Protein AF-A0A7V8XKG9-F1 (afdb_monomer_lite)

Foldseek 3Di:
DVVVVVVVQVVQDPDPDCPPDPQLVVLVVLLVVLVVLLVVLVVCPVPPCSVVSNVVSVVSNVVSNVRSVVVVVVVVD

Radius of gyration: 15.23 Å; chains: 1; bounding box: 34×18×42 Å

pLDDT: mean 87.62, std 13.11, range [46.78, 98.5]

Sequence (77 aa):
MLALRLDAFLEALAAPEPVPSAGGAAAVCAAMAGSLVAMAARVSPAWEDGAGVAAQAQALRARVTPLALADSEAYAE

Structure (mmCIF, N/CA/C/O backbone):
data_AF-A0A7V8XKG9-F1
#
_entry.id   AF-A0A7V8XKG9-F1
#
loop_
_atom_site.group_PDB
_atom_site.id
_atom_site.type_symbol
_atom_site.label_atom_id
_atom_site.label_alt_id
_atom_site.label_comp_id
_atom_site.label_asym_id
_atom_site.label_entity_id
_atom_site.label_seq_id
_atom_site.pdbx_PDB_ins_code
_atom_site.Cartn_x
_atom_site.Cartn_y
_atom_site.Cartn_z
_atom_site.occupancy
_atom_site.B_iso_or_equiv
_atom_site.auth_seq_id
_atom_site.auth_comp_id
_atom_site.auth_asym_id
_atom_site.auth_atom_id
_atom_site.pdbx_PDB_model_num
ATOM 1 N N . MET A 1 1 ? -12.956 2.946 -15.263 1.00 60.41 1 MET A N 1
ATOM 2 C CA . MET A 1 1 ? -11.741 3.798 -15.263 1.00 60.41 1 MET A CA 1
ATOM 3 C C . MET A 1 1 ? -10.647 3.320 -14.305 1.00 60.41 1 MET A C 1
ATOM 5 O O . MET A 1 1 ? -9.509 3.291 -14.739 1.00 60.41 1 MET A O 1
ATOM 9 N N . LEU A 1 2 ? -10.915 2.955 -13.037 1.00 71.06 2 LEU A N 1
ATOM 10 C CA . LEU A 1 2 ? -9.856 2.459 -12.129 1.00 71.06 2 LEU A CA 1
ATOM 11 C C . LEU A 1 2 ? -9.300 1.083 -12.539 1.00 71.06 2 LEU A C 1
ATOM 13 O O . LEU A 1 2 ? -8.087 0.949 -12.597 1.00 71.06 2 LEU A O 1
ATOM 17 N N . ALA A 1 3 ? -10.169 0.122 -12.878 1.00 67.62 3 ALA A N 1
ATOM 18 C CA . ALA A 1 3 ? -9.763 -1.209 -13.349 1.00 67.62 3 ALA A CA 1
ATOM 19 C C . ALA A 1 3 ? -8.803 -1.129 -14.552 1.00 67.62 3 ALA A C 1
ATOM 21 O O . ALA A 1 3 ? -7.680 -1.594 -14.456 1.00 67.62 3 ALA A O 1
ATOM 22 N N . LEU A 1 4 ? -9.172 -0.364 -15.591 1.00 60.81 4 LEU A N 1
ATOM 23 C CA . LEU A 1 4 ? -8.332 -0.149 -16.780 1.00 60.81 4 LEU A CA 1
ATOM 24 C C . LEU A 1 4 ? -6.930 0.414 -16.460 1.00 60.81 4 LEU A C 1
ATOM 26 O O . LEU A 1 4 ? -5.970 0.110 -17.154 1.00 60.81 4 LEU A O 1
ATOM 30 N N . ARG A 1 5 ? -6.796 1.241 -15.412 1.00 84.75 5 ARG A N 1
ATOM 31 C CA . ARG A 1 5 ? -5.492 1.790 -14.992 1.00 84.75 5 ARG A CA 1
ATOM 32 C C . ARG A 1 5 ? -4.642 0.772 -14.234 1.00 84.75 5 ARG A C 1
ATOM 34 O O . ARG A 1 5 ? -3.423 0.837 -14.323 1.00 84.75 5 ARG A O 1
ATOM 41 N N . LEU A 1 6 ? -5.274 -0.127 -13.481 1.00 86.31 6 LEU A N 1
ATOM 42 C CA . LEU A 1 6 ? -4.575 -1.214 -12.801 1.00 86.31 6 LEU A CA 1
ATOM 43 C C . LEU A 1 6 ? -4.100 -2.258 -13.811 1.00 86.31 6 LEU A C 1
ATOM 45 O O . LEU A 1 6 ? -2.943 -2.650 -13.752 1.00 86.31 6 LEU A O 1
ATOM 49 N N . ASP A 1 7 ? -4.955 -2.642 -14.759 1.00 89.94 7 ASP A N 1
ATOM 50 C CA . ASP A 1 7 ? -4.604 -3.611 -15.801 1.00 89.94 7 ASP A CA 1
ATOM 51 C C . ASP A 1 7 ? -3.401 -3.124 -16.620 1.00 89.94 7 ASP A C 1
ATOM 53 O O . ASP A 1 7 ? -2.430 -3.856 -16.771 1.00 89.94 7 ASP A O 1
ATOM 57 N N . ALA A 1 8 ? -3.399 -1.850 -17.032 1.00 89.19 8 ALA A N 1
ATOM 58 C CA . ALA A 1 8 ? -2.268 -1.245 -17.738 1.00 89.19 8 ALA A CA 1
ATOM 59 C C . ALA A 1 8 ? -0.970 -1.228 -16.906 1.00 89.19 8 ALA A C 1
ATOM 61 O O . ALA A 1 8 ? 0.112 -1.457 -17.440 1.00 89.19 8 ALA A O 1
ATOM 62 N N . PHE A 1 9 ? -1.060 -0.970 -15.596 1.00 87.88 9 PHE A N 1
ATOM 63 C CA . PHE A 1 9 ? 0.103 -1.042 -14.706 1.00 87.88 9 PHE A CA 1
ATOM 64 C C . PHE A 1 9 ? 0.652 -2.471 -14.603 1.00 87.88 9 PHE A C 1
ATOM 66 O O . PHE A 1 9 ? 1.864 -2.665 -14.636 1.00 87.88 9 PHE A O 1
ATOM 73 N N . LEU A 1 10 ? -0.230 -3.465 -14.481 1.00 92.12 10 LEU A N 1
ATOM 74 C CA . LEU A 1 10 ? 0.155 -4.871 -14.373 1.00 92.12 10 LEU A CA 1
ATOM 75 C C . LEU A 1 10 ? 0.749 -5.405 -15.678 1.00 92.12 10 LEU A C 1
ATOM 77 O O . LEU A 1 10 ? 1.719 -6.155 -15.634 1.00 92.12 10 LEU A O 1
ATOM 81 N N . GLU A 1 11 ? 0.200 -4.998 -16.822 1.00 93.50 11 GLU A N 1
ATOM 82 C CA . GLU A 1 11 ? 0.748 -5.329 -18.136 1.00 93.50 11 GLU A CA 1
ATOM 83 C C . GLU A 1 11 ? 2.148 -4.734 -18.308 1.00 93.50 11 GLU A C 1
ATOM 85 O O . GLU A 1 11 ? 3.071 -5.461 -18.659 1.00 93.50 11 GLU A O 1
ATOM 90 N N . ALA A 1 12 ? 2.339 -3.457 -17.956 1.00 90.19 12 ALA A N 1
ATOM 91 C CA . ALA A 1 12 ? 3.651 -2.815 -18.003 1.00 90.19 12 ALA A CA 1
ATOM 92 C C . ALA A 1 12 ? 4.667 -3.472 -17.050 1.00 90.19 12 ALA A C 1
ATOM 94 O O . ALA A 1 12 ? 5.816 -3.664 -17.423 1.00 90.19 12 ALA A O 1
ATOM 95 N N . LEU A 1 13 ? 4.253 -3.862 -15.838 1.00 90.69 13 LEU A N 1
ATOM 96 C CA . LEU A 1 13 ? 5.117 -4.555 -14.872 1.00 90.69 13 LEU A CA 1
ATOM 97 C C . LEU A 1 13 ? 5.559 -5.949 -15.349 1.00 90.69 13 LEU A C 1
ATOM 99 O O . LEU A 1 13 ? 6.613 -6.435 -14.947 1.00 90.69 13 LEU A O 1
ATOM 103 N N . ALA A 1 14 ? 4.734 -6.619 -16.155 1.00 92.94 14 ALA A N 1
ATOM 104 C CA . ALA A 1 14 ? 5.031 -7.942 -16.702 1.00 92.94 14 ALA A CA 1
ATOM 105 C C . ALA A 1 14 ? 5.864 -7.890 -17.993 1.00 92.94 14 ALA A C 1
ATOM 107 O O . ALA A 1 14 ? 6.315 -8.932 -18.479 1.00 92.94 14 ALA A O 1
ATOM 108 N N . ALA A 1 15 ? 6.024 -6.701 -18.566 1.00 92.56 15 ALA A N 1
ATOM 109 C CA . ALA A 1 15 ? 6.727 -6.485 -19.811 1.00 92.56 15 ALA A CA 1
ATOM 110 C C . ALA A 1 15 ? 8.260 -6.487 -19.581 1.00 92.56 15 ALA A C 1
ATOM 112 O O . ALA A 1 15 ? 8.719 -6.317 -18.450 1.00 92.56 15 ALA A O 1
ATOM 113 N N . PRO A 1 16 ? 9.085 -6.763 -20.609 1.00 89.25 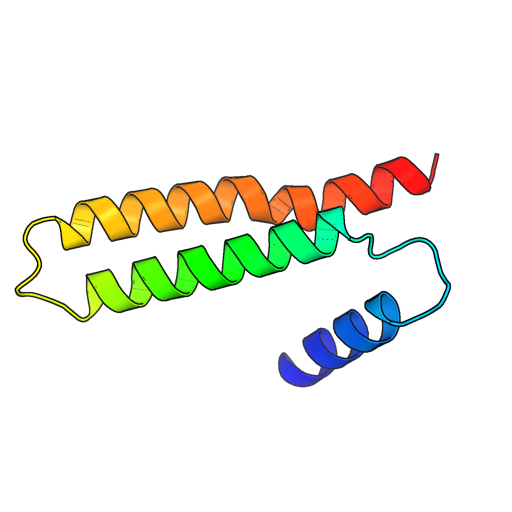16 PRO A N 1
ATOM 114 C CA . PRO A 1 16 ? 10.544 -6.833 -20.466 1.00 89.25 16 PRO A CA 1
ATOM 115 C C . PRO A 1 16 ? 11.215 -5.467 -20.226 1.00 89.25 16 PRO A C 1
ATOM 117 O O . PRO A 1 16 ? 12.429 -5.412 -20.014 1.00 89.25 16 PRO A O 1
ATOM 120 N N . GLU A 1 17 ? 10.463 -4.371 -20.308 1.00 85.00 17 GLU A N 1
ATOM 121 C CA . GLU A 1 17 ? 10.920 -3.013 -20.051 1.00 85.00 17 GLU A CA 1
ATOM 122 C C . GLU A 1 17 ? 11.385 -2.828 -18.590 1.00 85.00 17 GLU A C 1
ATOM 124 O O . GLU A 1 17 ? 10.840 -3.426 -17.665 1.00 85.00 17 GLU A O 1
ATOM 129 N N . PRO A 1 18 ? 12.391 -1.970 -18.341 1.00 74.56 18 PRO A N 1
ATOM 130 C CA . PRO A 1 18 ? 12.977 -1.796 -17.005 1.00 74.56 18 PRO A CA 1
ATOM 131 C C . PRO A 1 18 ? 12.053 -1.096 -15.991 1.00 74.56 18 PRO A C 1
ATOM 133 O O . PRO A 1 18 ? 12.339 -1.096 -14.793 1.00 74.56 18 PRO A O 1
ATOM 136 N N . VAL A 1 19 ? 10.961 -0.482 -16.455 1.00 81.75 19 VAL A N 1
ATOM 137 C CA . VAL A 1 19 ? 9.998 0.274 -15.649 1.00 81.75 19 VAL A CA 1
ATOM 138 C C . VAL A 1 19 ? 8.585 -0.172 -16.045 1.00 81.75 19 VAL A C 1
ATOM 140 O O . VAL A 1 19 ? 8.317 -0.262 -17.243 1.00 81.75 19 VAL A O 1
ATOM 143 N N . PRO A 1 20 ? 7.660 -0.389 -15.089 1.00 82.88 20 PRO A N 1
ATOM 144 C CA . PRO A 1 20 ? 7.793 -0.206 -13.644 1.00 82.88 20 PRO A CA 1
ATOM 145 C C . PRO A 1 20 ? 8.741 -1.222 -13.011 1.00 82.88 20 PRO A C 1
ATOM 147 O O . PRO A 1 20 ? 8.698 -2.407 -13.322 1.00 82.88 20 PRO A O 1
ATOM 150 N N . SER A 1 21 ? 9.575 -0.767 -12.079 1.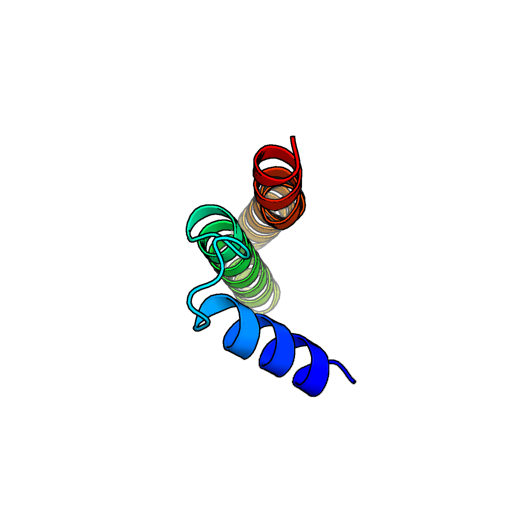00 85.00 21 SER A N 1
ATOM 151 C CA . SER A 1 21 ? 10.502 -1.666 -11.403 1.00 85.00 21 SER A CA 1
ATOM 152 C C . SER A 1 21 ? 9.829 -2.492 -10.307 1.00 85.00 21 SER A C 1
ATOM 154 O O . SER A 1 21 ? 8.752 -2.168 -9.787 1.00 85.00 21 SER A O 1
ATOM 156 N N . ALA A 1 22 ? 10.555 -3.513 -9.849 1.00 86.81 22 ALA A N 1
ATOM 157 C CA . ALA A 1 22 ? 10.198 -4.268 -8.655 1.00 86.81 22 ALA A CA 1
ATOM 158 C C . ALA A 1 22 ? 10.074 -3.381 -7.397 1.00 86.81 22 ALA A C 1
ATOM 160 O O . ALA A 1 22 ? 9.225 -3.651 -6.545 1.00 86.81 22 ALA A O 1
ATOM 161 N N . GLY A 1 23 ? 10.873 -2.311 -7.278 1.00 87.50 23 GLY A N 1
ATOM 162 C CA . GLY A 1 23 ? 10.800 -1.363 -6.161 1.00 87.50 23 GLY A CA 1
ATOM 163 C C . GLY A 1 23 ? 9.501 -0.558 -6.179 1.00 87.50 23 GLY A C 1
ATOM 164 O O . GLY A 1 23 ? 8.801 -0.474 -5.163 1.00 87.50 23 GLY A O 1
ATOM 165 N N . GLY A 1 24 ? 9.121 -0.052 -7.354 1.00 86.69 24 GLY A N 1
ATOM 166 C CA . GLY A 1 24 ? 7.856 0.653 -7.537 1.00 86.69 24 GLY A CA 1
ATOM 167 C C . GLY A 1 24 ? 6.644 -0.247 -7.276 1.00 86.69 24 GLY A C 1
ATOM 168 O O . GLY A 1 24 ? 5.717 0.138 -6.558 1.00 86.69 24 GLY A O 1
ATOM 169 N N . ALA A 1 25 ? 6.685 -1.491 -7.760 1.00 89.81 25 ALA A N 1
ATOM 170 C CA . ALA A 1 25 ? 5.659 -2.492 -7.476 1.00 89.81 25 ALA A CA 1
ATOM 171 C C . ALA A 1 25 ? 5.553 -2.820 -5.975 1.00 89.81 25 ALA A C 1
ATOM 173 O O . ALA A 1 25 ? 4.448 -2.870 -5.427 1.00 89.81 25 ALA A O 1
ATOM 174 N N . ALA A 1 26 ? 6.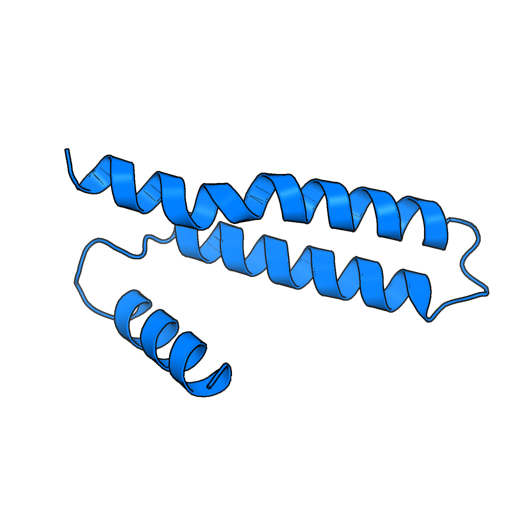682 -2.977 -5.275 1.00 91.44 26 ALA A N 1
ATOM 175 C CA . ALA A 1 26 ? 6.698 -3.195 -3.830 1.00 91.44 26 ALA A CA 1
ATOM 176 C C . ALA A 1 26 ? 6.076 -2.017 -3.058 1.00 91.44 26 ALA A C 1
ATOM 178 O O . ALA A 1 26 ? 5.324 -2.231 -2.102 1.00 91.44 26 ALA A O 1
ATOM 179 N N . ALA A 1 27 ? 6.320 -0.779 -3.499 1.00 91.38 27 ALA A N 1
ATOM 180 C CA . ALA A 1 27 ? 5.710 0.413 -2.917 1.00 91.38 27 ALA A CA 1
ATOM 181 C C . ALA A 1 27 ? 4.178 0.428 -3.084 1.00 91.38 27 ALA A C 1
ATOM 183 O O . ALA A 1 27 ? 3.455 0.725 -2.126 1.00 91.38 27 ALA A O 1
ATOM 184 N N . VAL A 1 28 ? 3.665 0.035 -4.258 1.00 91.38 28 VAL A N 1
ATOM 185 C CA . VAL A 1 28 ? 2.218 -0.123 -4.503 1.00 91.38 28 VAL A CA 1
ATOM 186 C C . VAL A 1 28 ? 1.623 -1.211 -3.604 1.00 91.38 28 VAL A C 1
ATOM 188 O O . VAL A 1 28 ? 0.600 -0.979 -2.955 1.00 91.38 28 VAL A O 1
ATOM 191 N N . CYS A 1 29 ? 2.282 -2.367 -3.483 1.00 94.06 29 CYS A N 1
ATOM 192 C CA . CYS A 1 29 ? 1.872 -3.439 -2.570 1.00 94.06 29 CYS A CA 1
ATOM 193 C C . CYS A 1 29 ? 1.790 -2.962 -1.113 1.00 94.06 29 CYS A C 1
ATOM 195 O O . CYS A 1 29 ? 0.783 -3.195 -0.439 1.00 94.06 29 CYS A O 1
ATOM 197 N N . ALA A 1 30 ? 2.799 -2.231 -0.637 1.00 95.12 30 ALA A N 1
ATOM 198 C CA . ALA A 1 30 ? 2.802 -1.658 0.706 1.00 95.12 30 ALA A CA 1
ATOM 199 C C . ALA A 1 30 ? 1.670 -0.632 0.905 1.00 95.12 30 ALA A C 1
ATOM 201 O O . ALA A 1 30 ? 1.020 -0.617 1.954 1.00 95.12 30 ALA A O 1
ATOM 202 N N . ALA A 1 31 ? 1.380 0.196 -0.104 1.00 95.06 31 ALA A N 1
ATOM 203 C CA . ALA A 1 31 ? 0.279 1.157 -0.058 1.00 95.06 31 ALA A CA 1
ATOM 204 C C . ALA A 1 31 ? -1.096 0.466 0.030 1.00 95.06 31 ALA A C 1
ATOM 206 O O . ALA A 1 31 ? -1.971 0.924 0.777 1.00 95.06 31 ALA A O 1
ATOM 207 N N . MET A 1 32 ? -1.290 -0.643 -0.695 1.00 95.62 32 MET A N 1
ATOM 208 C CA . MET A 1 32 ? -2.502 -1.466 -0.606 1.00 95.62 32 MET A CA 1
ATOM 209 C C . MET A 1 32 ? -2.640 -2.098 0.782 1.00 95.62 32 MET A C 1
ATOM 211 O O . MET A 1 32 ? -3.692 -1.968 1.408 1.00 95.62 32 MET A O 1
ATOM 215 N N . ALA A 1 33 ? -1.566 -2.698 1.303 1.00 97.38 33 ALA A N 1
ATOM 216 C CA . ALA A 1 33 ? -1.550 -3.293 2.636 1.00 97.38 33 ALA A CA 1
ATOM 217 C C . ALA A 1 33 ? -1.888 -2.266 3.732 1.00 97.38 33 ALA A C 1
ATOM 219 O O . ALA A 1 33 ? -2.777 -2.505 4.548 1.00 97.38 33 ALA A O 1
ATOM 220 N N . GLY A 1 34 ? -1.263 -1.082 3.711 1.00 97.62 34 GLY A N 1
ATOM 221 C CA . GLY A 1 34 ? -1.578 -0.004 4.655 1.00 97.62 34 GLY A CA 1
ATOM 222 C C . GLY A 1 34 ? -3.032 0.473 4.552 1.00 97.62 34 GLY A C 1
ATOM 223 O O . GLY A 1 34 ? -3.676 0.746 5.565 1.00 97.62 34 GLY A O 1
ATOM 224 N N . SER A 1 35 ? -3.594 0.513 3.341 1.00 97.69 35 SER A N 1
ATOM 225 C CA . SER A 1 35 ? -5.008 0.861 3.135 1.00 97.69 35 SER A CA 1
ATOM 226 C C . SER A 1 35 ? -5.952 -0.176 3.752 1.00 97.69 35 SER A C 1
ATOM 228 O O . SER A 1 35 ? -6.922 0.200 4.411 1.00 97.69 35 SER A O 1
ATOM 230 N N . LEU A 1 36 ? -5.650 -1.468 3.590 1.00 98.25 36 LEU A N 1
ATOM 231 C CA . LEU A 1 36 ? -6.423 -2.565 4.179 1.00 98.25 36 LEU A CA 1
ATOM 232 C C . LEU A 1 36 ? -6.344 -2.567 5.707 1.00 98.25 36 LEU A C 1
ATOM 234 O O . LEU A 1 36 ? -7.373 -2.709 6.360 1.00 98.25 36 LEU A O 1
ATOM 238 N N . VAL A 1 37 ? -5.159 -2.341 6.280 1.00 98.44 37 VAL A N 1
ATOM 239 C CA . VAL A 1 37 ? -4.981 -2.225 7.737 1.00 98.44 37 VAL A CA 1
ATOM 240 C C . VAL A 1 37 ? -5.791 -1.051 8.289 1.00 98.44 37 VAL A C 1
ATOM 242 O O . VAL A 1 37 ? -6.518 -1.209 9.268 1.00 98.44 37 VAL A O 1
ATOM 245 N N . ALA A 1 38 ? -5.735 0.113 7.634 1.00 98.31 38 ALA A N 1
ATOM 246 C CA . ALA A 1 38 ? -6.519 1.273 8.045 1.00 98.31 38 ALA A CA 1
ATOM 247 C C . ALA A 1 38 ? -8.031 1.016 7.962 1.00 98.31 38 ALA A C 1
ATOM 249 O O . ALA A 1 38 ? -8.772 1.444 8.845 1.00 98.31 38 ALA A O 1
ATOM 250 N N . MET A 1 39 ? -8.492 0.316 6.922 1.00 98.44 39 MET A N 1
ATOM 251 C CA . MET A 1 39 ? -9.887 -0.104 6.795 1.00 98.44 39 MET A CA 1
ATOM 252 C C . MET A 1 39 ? -10.282 -1.059 7.928 1.00 98.44 39 MET A C 1
ATOM 254 O O . MET A 1 39 ? -11.251 -0.781 8.627 1.00 98.44 39 MET A O 1
ATOM 258 N N . ALA A 1 40 ? -9.521 -2.138 8.134 1.00 98.38 40 ALA A N 1
ATOM 259 C CA . ALA A 1 40 ? -9.779 -3.152 9.155 1.00 98.38 40 ALA A CA 1
ATOM 260 C C . ALA A 1 40 ? -9.866 -2.539 10.559 1.00 98.38 40 ALA A C 1
ATOM 262 O O . ALA A 1 40 ? -10.789 -2.839 11.314 1.00 98.38 40 ALA A O 1
ATOM 263 N N . ALA A 1 41 ? -8.953 -1.622 10.879 1.00 98.38 41 ALA A N 1
ATOM 264 C CA . ALA A 1 41 ? -8.953 -0.918 12.150 1.00 98.38 41 ALA A CA 1
ATOM 265 C C . ALA A 1 41 ? -10.175 0.006 12.315 1.00 98.38 41 ALA A C 1
ATOM 267 O O . ALA A 1 41 ? -10.786 0.031 13.379 1.00 98.38 41 ALA A O 1
ATOM 268 N N . ARG A 1 42 ? -10.602 0.707 11.252 1.00 97.19 42 ARG A N 1
ATOM 269 C CA . ARG A 1 42 ? -11.801 1.571 11.282 1.00 97.19 42 ARG A CA 1
ATOM 270 C C . ARG A 1 42 ? -13.108 0.796 11.454 1.00 97.19 42 ARG A C 1
ATOM 272 O O . ARG A 1 42 ? -14.027 1.318 12.075 1.00 97.19 42 ARG A O 1
ATOM 279 N N . VAL A 1 43 ? -13.210 -0.412 10.897 1.00 98.19 43 VAL A N 1
ATOM 280 C CA . VAL A 1 43 ? -14.428 -1.243 10.997 1.00 98.19 43 VAL A CA 1
ATOM 281 C C . VAL A 1 43 ? -14.466 -2.123 12.252 1.00 98.19 43 VAL A C 1
ATOM 283 O O . VAL A 1 43 ? -15.444 -2.838 12.453 1.00 98.19 43 VAL A O 1
ATOM 286 N N . SER A 1 44 ? -13.435 -2.066 13.101 1.00 97.75 44 SER A N 1
ATOM 287 C CA . SER A 1 44 ? -13.302 -2.883 14.315 1.00 97.75 44 SER A CA 1
ATOM 288 C C . SER A 1 44 ? -13.426 -2.019 15.579 1.00 97.75 44 SER A C 1
ATOM 290 O O . SER A 1 44 ? -12.416 -1.720 16.211 1.00 97.75 44 SER A O 1
ATOM 292 N N . PRO A 1 45 ? -14.642 -1.618 16.000 1.00 94.44 45 PRO A N 1
ATOM 293 C CA . PRO A 1 45 ? -14.833 -0.693 17.125 1.00 94.44 45 PRO A CA 1
ATOM 294 C C . PRO A 1 45 ? -14.373 -1.246 18.483 1.00 94.44 45 PRO A C 1
ATOM 296 O O . PRO A 1 45 ? -14.149 -0.475 19.407 1.00 94.44 45 PRO A O 1
ATOM 299 N N . ALA A 1 46 ? -14.229 -2.569 18.611 1.00 97.69 46 ALA A N 1
ATOM 300 C CA . ALA A 1 46 ? -13.721 -3.225 19.817 1.00 97.69 46 ALA A CA 1
ATOM 301 C C . ALA A 1 46 ? -12.182 -3.262 19.896 1.00 97.69 46 ALA A C 1
ATOM 303 O O . ALA A 1 46 ? -11.632 -3.716 20.896 1.00 97.69 46 ALA A O 1
ATOM 304 N N . TRP A 1 47 ? -11.477 -2.826 18.848 1.00 97.69 47 TRP A N 1
ATOM 305 C CA . TRP A 1 47 ? -10.023 -2.751 18.856 1.00 97.69 47 TRP A CA 1
ATOM 306 C C . TRP A 1 47 ? -9.585 -1.425 19.476 1.00 97.69 47 TRP A C 1
ATOM 308 O O . TRP A 1 47 ? -9.611 -0.389 18.815 1.00 97.69 47 TRP A O 1
ATOM 318 N N . GLU A 1 48 ? -9.167 -1.475 20.741 1.00 97.88 48 GLU A N 1
ATOM 319 C CA . GLU A 1 48 ? -8.758 -0.307 21.535 1.00 97.88 48 GLU A CA 1
ATOM 320 C C . GLU A 1 48 ? -7.725 0.576 20.808 1.00 97.88 48 GLU A C 1
ATOM 322 O O . GLU A 1 48 ? -7.926 1.781 20.658 1.00 97.88 48 GLU A O 1
ATOM 327 N N . ASP A 1 49 ? -6.689 -0.035 20.227 1.00 98.06 49 ASP A N 1
ATOM 328 C CA . ASP A 1 49 ? -5.642 0.678 19.481 1.00 98.06 49 ASP A CA 1
ATOM 329 C C . ASP A 1 49 ? -6.010 1.004 18.021 1.00 98.06 49 ASP A C 1
ATOM 331 O O . ASP A 1 49 ? -5.203 1.580 17.282 1.00 98.06 49 ASP A O 1
ATOM 335 N N . GLY A 1 50 ? -7.215 0.648 17.562 1.00 98.31 50 GLY A N 1
ATOM 336 C CA . GLY A 1 50 ? -7.602 0.706 16.151 1.00 98.31 50 GLY A CA 1
ATOM 337 C C . GLY A 1 50 ? -7.456 2.101 15.536 1.00 98.31 50 GLY A C 1
ATOM 338 O O . GLY A 1 50 ? -6.957 2.250 14.418 1.00 98.31 50 GLY A O 1
ATOM 339 N N . ALA A 1 51 ? -7.801 3.157 16.277 1.00 97.50 51 ALA A N 1
ATOM 340 C CA . ALA A 1 51 ? -7.622 4.531 15.804 1.00 97.50 51 ALA A CA 1
ATOM 341 C C . ALA A 1 51 ? -6.139 4.878 15.558 1.00 97.50 51 ALA A C 1
ATOM 343 O O . ALA A 1 51 ? -5.803 5.476 14.530 1.00 97.50 51 ALA A O 1
ATOM 344 N N . GLY A 1 52 ? -5.248 4.459 16.463 1.00 98.06 52 GLY A N 1
ATOM 345 C CA . GLY A 1 52 ? -3.804 4.662 16.341 1.00 98.06 52 GLY A CA 1
ATOM 346 C C . GLY A 1 52 ? -3.209 3.868 15.179 1.00 98.06 52 GLY A C 1
ATOM 347 O O . GLY A 1 52 ? -2.474 4.421 14.358 1.00 98.06 52 GLY A O 1
ATOM 348 N N . VAL A 1 53 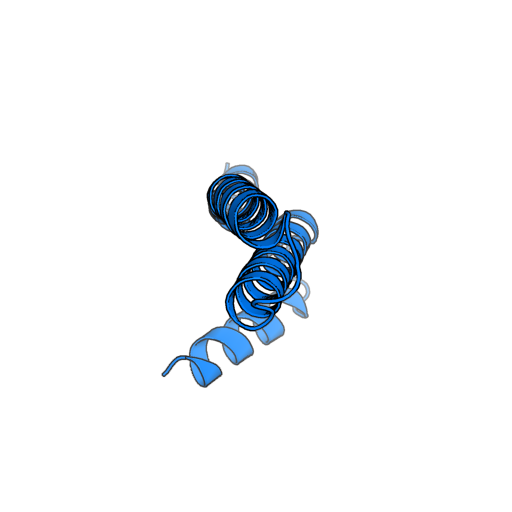? -3.602 2.601 15.040 1.00 98.50 53 VAL A N 1
ATOM 349 C CA . VAL A 1 53 ? -3.180 1.740 13.925 1.00 98.50 53 VAL A CA 1
ATOM 350 C C . VAL A 1 53 ? -3.640 2.309 12.584 1.00 98.50 53 VAL A C 1
ATOM 352 O O . VAL A 1 53 ? -2.852 2.387 11.640 1.00 98.50 53 VAL A O 1
ATOM 355 N N . ALA A 1 54 ? -4.884 2.787 12.492 1.00 98.38 54 ALA A N 1
ATOM 356 C CA . ALA A 1 54 ? -5.392 3.413 11.278 1.00 98.38 54 ALA A CA 1
ATOM 357 C C . ALA A 1 54 ? -4.589 4.665 10.891 1.00 98.38 54 ALA A C 1
ATOM 359 O O . ALA A 1 54 ? -4.341 4.881 9.700 1.00 98.38 54 ALA A O 1
ATOM 360 N N . ALA A 1 55 ? -4.188 5.484 11.867 1.00 98.12 55 ALA A N 1
ATOM 361 C CA . ALA A 1 55 ? -3.364 6.669 11.639 1.00 98.12 55 ALA A CA 1
ATOM 362 C C . ALA A 1 55 ? -1.949 6.301 11.163 1.00 98.12 55 ALA A C 1
ATOM 364 O O . ALA A 1 55 ? -1.475 6.842 10.163 1.00 98.12 55 ALA A O 1
ATOM 365 N N . GLN A 1 56 ? -1.299 5.333 11.814 1.00 98.12 56 GLN A N 1
ATOM 366 C CA . GLN A 1 56 ? 0.030 4.857 11.417 1.00 98.12 56 GLN A CA 1
ATOM 367 C C . GLN A 1 56 ? 0.023 4.238 10.016 1.00 98.12 56 GLN A C 1
ATOM 369 O O . GLN A 1 56 ? 0.885 4.551 9.196 1.00 98.12 56 GLN A O 1
ATOM 374 N N . ALA A 1 57 ? -0.977 3.414 9.702 1.00 98.19 57 ALA A N 1
ATOM 375 C CA . ALA A 1 57 ? -1.108 2.792 8.391 1.00 98.19 57 ALA A CA 1
ATOM 376 C C . ALA A 1 57 ? -1.313 3.832 7.272 1.00 98.19 57 ALA A C 1
ATOM 378 O O . ALA A 1 57 ? -0.725 3.716 6.194 1.00 98.19 57 ALA A O 1
ATOM 379 N N . GLN A 1 58 ? -2.076 4.899 7.539 1.00 97.56 58 GLN A N 1
ATOM 380 C CA . GLN A 1 58 ? -2.208 6.035 6.620 1.00 97.56 58 GLN A CA 1
ATOM 381 C C . GLN A 1 58 ? -0.891 6.798 6.446 1.00 97.56 58 GLN A C 1
ATOM 383 O O . GLN A 1 58 ? -0.532 7.129 5.317 1.00 97.56 58 GLN A O 1
ATOM 388 N N . ALA A 1 59 ? -0.151 7.038 7.531 1.00 97.56 59 ALA A N 1
ATOM 389 C CA . ALA A 1 59 ? 1.147 7.706 7.472 1.00 97.56 59 ALA A CA 1
ATOM 390 C C . ALA A 1 59 ? 2.174 6.896 6.662 1.00 97.56 59 ALA A C 1
ATOM 392 O O . ALA A 1 59 ? 2.885 7.452 5.825 1.00 97.56 59 ALA A O 1
ATOM 393 N N . LEU A 1 60 ? 2.222 5.573 6.852 1.00 95.94 60 LEU A N 1
ATOM 394 C CA . LEU A 1 60 ? 3.066 4.676 6.059 1.00 95.94 60 LEU A CA 1
ATOM 395 C C . LEU A 1 60 ? 2.673 4.704 4.582 1.00 95.94 60 LEU A C 1
ATOM 397 O O . LEU A 1 60 ? 3.538 4.909 3.734 1.00 95.94 60 LEU A O 1
ATOM 401 N N . ARG A 1 61 ? 1.375 4.594 4.268 1.00 94.88 61 ARG A N 1
ATOM 402 C CA . ARG A 1 61 ? 0.867 4.704 2.893 1.00 94.88 61 ARG A CA 1
ATOM 403 C C . ARG A 1 61 ? 1.301 6.015 2.229 1.00 94.88 61 ARG A C 1
ATOM 405 O O . ARG A 1 61 ? 1.762 5.993 1.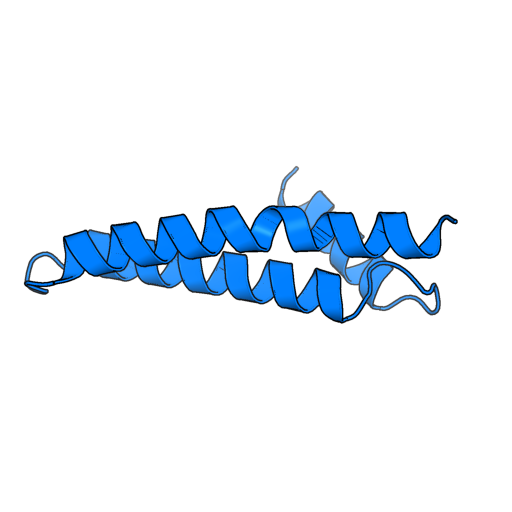088 1.00 94.88 61 ARG A O 1
ATOM 412 N N . ALA A 1 62 ? 1.168 7.142 2.929 1.00 94.44 62 ALA A N 1
ATOM 413 C CA . ALA A 1 62 ? 1.551 8.455 2.413 1.00 94.44 62 ALA A CA 1
ATOM 414 C C . ALA A 1 62 ? 3.057 8.555 2.113 1.00 94.44 62 ALA A C 1
ATOM 416 O O . ALA A 1 62 ? 3.441 9.221 1.159 1.00 94.44 62 ALA A O 1
ATOM 417 N N . ARG A 1 63 ? 3.900 7.855 2.884 1.00 93.81 63 ARG A N 1
ATOM 418 C CA . ARG A 1 63 ? 5.355 7.801 2.671 1.00 93.81 63 ARG A CA 1
ATOM 419 C C . ARG A 1 63 ? 5.770 6.886 1.522 1.00 93.81 63 ARG A C 1
ATOM 421 O O . ARG A 1 63 ? 6.720 7.215 0.826 1.00 93.81 63 ARG A O 1
ATOM 428 N N . VAL A 1 64 ? 5.093 5.751 1.330 1.00 91.62 64 VAL A N 1
ATOM 429 C CA . VAL A 1 64 ? 5.471 4.772 0.290 1.00 91.62 64 VAL A CA 1
ATOM 430 C C . VAL A 1 64 ? 4.875 5.089 -1.078 1.00 91.62 64 VAL A C 1
ATOM 432 O O . VAL A 1 64 ? 5.483 4.755 -2.084 1.00 91.62 64 VAL A O 1
ATOM 435 N N . THR A 1 65 ? 3.725 5.767 -1.150 1.00 87.44 65 THR A N 1
ATOM 436 C CA . THR A 1 65 ? 3.072 6.074 -2.439 1.00 87.44 65 THR A CA 1
ATOM 437 C C . THR A 1 65 ? 3.984 6.859 -3.401 1.00 87.44 65 THR A C 1
ATOM 439 O O . THR A 1 65 ? 4.053 6.474 -4.565 1.00 87.44 65 THR A O 1
ATOM 442 N N . PRO A 1 66 ? 4.738 7.891 -2.965 1.00 87.94 66 PRO A N 1
ATOM 443 C CA . PRO A 1 66 ? 5.678 8.596 -3.842 1.00 87.94 66 PRO A CA 1
ATOM 444 C C . PRO A 1 66 ? 6.850 7.728 -4.322 1.00 87.94 66 PRO A C 1
ATOM 446 O O . PRO A 1 66 ? 7.364 7.952 -5.414 1.00 87.94 66 PRO A O 1
ATOM 449 N N . LEU A 1 67 ? 7.249 6.710 -3.547 1.00 85.88 67 LEU A N 1
ATOM 450 C CA . LEU A 1 67 ? 8.336 5.797 -3.927 1.00 85.88 67 LEU A CA 1
ATOM 451 C C . LEU A 1 67 ? 7.978 4.939 -5.146 1.00 85.88 67 LEU A C 1
ATOM 453 O O . LEU A 1 67 ? 8.874 4.487 -5.848 1.00 85.88 67 LEU A O 1
ATOM 457 N N . ALA A 1 68 ? 6.683 4.755 -5.430 1.00 79.81 68 ALA A N 1
ATOM 458 C CA . ALA A 1 68 ? 6.233 4.069 -6.637 1.00 79.81 68 ALA A CA 1
ATOM 459 C C . ALA A 1 68 ? 6.608 4.820 -7.929 1.00 79.81 68 ALA A C 1
ATOM 461 O O . ALA A 1 68 ? 6.745 4.191 -8.972 1.00 79.81 68 ALA A O 1
ATOM 462 N N . LEU A 1 69 ? 6.765 6.148 -7.849 1.00 72.88 69 LEU A N 1
ATOM 463 C CA . LEU A 1 69 ? 7.114 7.020 -8.976 1.00 72.88 69 LEU A CA 1
ATOM 464 C C . LEU A 1 69 ? 8.606 7.369 -8.990 1.00 72.88 69 LEU A C 1
ATOM 466 O O . LEU A 1 69 ? 9.220 7.365 -10.052 1.00 72.88 69 LEU A O 1
ATOM 470 N N . ALA A 1 70 ? 9.200 7.605 -7.816 1.00 67.56 70 ALA A N 1
ATOM 471 C CA . ALA A 1 70 ? 10.599 8.022 -7.695 1.00 67.56 70 ALA A CA 1
ATOM 472 C C . ALA A 1 70 ? 11.595 7.020 -8.307 1.00 67.56 70 ALA A C 1
ATOM 474 O O . ALA A 1 70 ? 12.657 7.412 -8.776 1.00 67.56 70 ALA A O 1
ATOM 475 N N . ASP A 1 71 ? 11.249 5.732 -8.331 1.00 61.44 71 ASP A N 1
ATOM 476 C CA . ASP A 1 71 ? 12.095 4.708 -8.943 1.00 61.44 71 ASP A CA 1
ATOM 477 C C . ASP A 1 71 ? 12.095 4.777 -10.484 1.00 61.44 71 ASP A C 1
ATOM 479 O O . ASP A 1 71 ? 13.130 4.599 -11.118 1.00 61.44 71 ASP A O 1
ATOM 483 N N . SER A 1 72 ? 10.959 5.138 -11.091 1.00 60.22 72 SER A N 1
ATOM 484 C CA . SER A 1 72 ? 10.859 5.291 -12.548 1.00 60.22 72 SER A CA 1
ATOM 485 C C . SER A 1 72 ? 11.634 6.496 -13.088 1.00 60.22 72 SER A C 1
ATOM 487 O O . SER A 1 72 ? 12.170 6.428 -14.190 1.00 60.22 72 SER A O 1
ATOM 489 N N . GLU A 1 73 ? 11.728 7.576 -12.307 1.00 59.28 73 GLU A N 1
ATOM 490 C CA . GLU A 1 73 ? 12.474 8.786 -12.679 1.00 59.28 73 GLU A CA 1
ATOM 491 C C . GLU A 1 73 ? 13.991 8.553 -12.630 1.00 59.28 73 GLU A C 1
ATOM 493 O O . GLU A 1 73 ? 14.713 9.069 -13.476 1.00 59.28 73 GLU A O 1
ATOM 498 N N . ALA A 1 74 ? 14.468 7.706 -11.712 1.00 59.72 74 ALA A N 1
ATOM 499 C CA . ALA A 1 74 ? 15.887 7.368 -11.587 1.00 59.72 74 ALA A CA 1
ATOM 500 C C . ALA A 1 74 ? 16.434 6.510 -12.748 1.00 59.72 74 ALA A C 1
ATOM 502 O O . ALA A 1 74 ? 17.642 6.472 -12.947 1.00 59.72 74 ALA A O 1
ATOM 503 N N . TYR A 1 75 ? 15.567 5.824 -13.506 1.00 55.50 75 TYR A N 1
ATOM 504 C CA . TYR A 1 75 ? 15.939 5.061 -14.709 1.00 55.50 75 TYR A CA 1
ATOM 505 C C . TYR A 1 75 ? 15.871 5.883 -1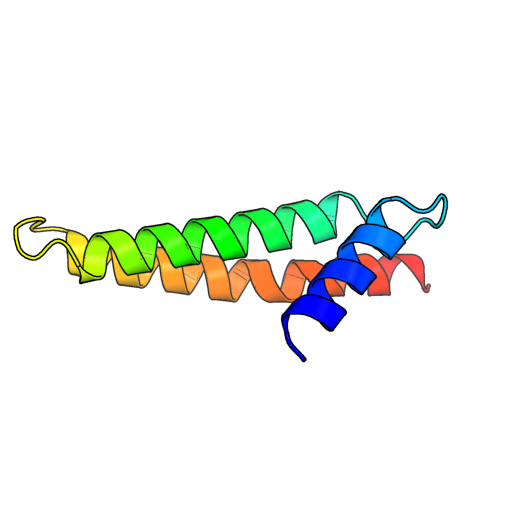6.009 1.00 55.50 75 TYR A C 1
ATOM 507 O O . TYR A 1 75 ? 16.258 5.378 -17.063 1.00 55.50 75 TYR A O 1
ATOM 515 N N . ALA A 1 76 ? 15.335 7.107 -15.958 1.00 56.19 76 ALA A N 1
ATOM 516 C CA . ALA A 1 76 ? 15.201 7.991 -17.117 1.00 56.19 76 ALA A CA 1
ATOM 517 C C . ALA A 1 76 ? 16.378 8.981 -17.281 1.00 56.19 76 ALA A C 1
ATOM 519 O O . ALA A 1 76 ? 16.439 9.663 -18.308 1.00 56.19 76 ALA A O 1
ATOM 520 N N . GLU A 1 77 ? 17.285 9.055 -16.297 1.00 46.78 77 GLU A N 1
ATOM 521 C CA . GLU A 1 77 ? 18.619 9.685 -16.392 1.00 46.78 77 GLU A CA 1
ATOM 522 C C . GLU A 1 77 ? 19.690 8.675 -16.828 1.00 46.78 77 GLU A C 1
ATOM 524 O O . GLU A 1 77 ? 20.568 9.076 -17.628 1.00 46.78 77 GLU A O 1
#

Secondary structure (DSSP, 8-state):
-HHHHHHHHHHHHHSSSS-S-HHHHHHHHHHHHHHHHHHHHHT-TT-TTHHHHHHHHHHHHHHHTTHHHHHHHHT--